Protein AF-F1LIA1-F1 (afdb_monomer_lite)

Organism: Ascaris suum (NCBI:txid6253)

Foldseek 3Di:
DWDWDWDADPVQRKIKIWIADPVDPPGPTWIWIWHDDPQWIWIWGDDPPDIDIDIHGDD

Sequence (59 aa):
MHKITFNFDDATDTLKETHVRMDDPNDKGETYYYTIEGDELLLKMANDKVTCRRFFKRE

Radius of gyration: 13.05 Å; chains: 1; bounding box: 30×26×32 Å

Structure (mmCIF, N/CA/C/O backbone):
data_AF-F1LIA1-F1
#
_entry.id   AF-F1LIA1-F1
#
loop_
_atom_site.group_PDB
_atom_site.id
_atom_site.type_symbol
_atom_site.label_atom_id
_atom_site.label_alt_id
_atom_site.label_comp_id
_atom_site.label_asym_id
_atom_site.label_entity_id
_atom_site.label_seq_id
_atom_site.pdbx_PDB_ins_code
_atom_site.Cartn_x
_atom_site.Cartn_y
_atom_site.Cartn_z
_atom_site.occupancy
_atom_site.B_iso_or_equiv
_atom_site.auth_seq_id
_atom_site.auth_comp_id
_atom_site.auth_asym_id
_atom_site.auth_atom_id
_atom_site.pdbx_PDB_model_num
ATOM 1 N N . MET A 1 1 ? 15.839 -13.161 -6.016 1.00 82.38 1 MET A N 1
ATOM 2 C CA . MET A 1 1 ? 15.771 -12.678 -4.611 1.00 82.38 1 MET A CA 1
ATOM 3 C C . MET A 1 1 ? 15.202 -11.258 -4.599 1.00 82.38 1 MET A C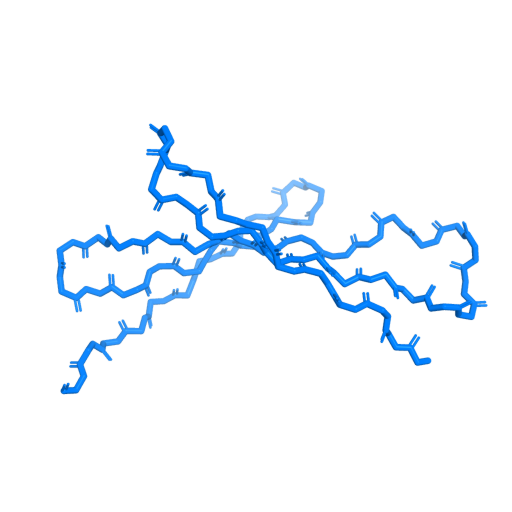 1
ATOM 5 O O . MET A 1 1 ? 15.477 -10.523 -5.538 1.00 82.38 1 MET A O 1
ATOM 9 N N . HIS A 1 2 ? 14.391 -10.867 -3.609 1.00 87.44 2 HIS A N 1
ATOM 10 C CA . HIS A 1 2 ? 13.791 -9.520 -3.558 1.00 87.44 2 HIS A CA 1
ATOM 11 C C . HIS A 1 2 ? 14.500 -8.637 -2.531 1.00 87.44 2 HIS A C 1
ATOM 13 O O . HIS A 1 2 ? 14.801 -9.092 -1.427 1.00 87.44 2 HIS A O 1
ATOM 19 N N . LYS A 1 3 ? 14.727 -7.370 -2.884 1.00 91.31 3 LYS A N 1
ATOM 20 C CA . LYS A 1 3 ? 15.048 -6.307 -1.933 1.00 91.31 3 LYS A CA 1
ATOM 21 C C . LYS A 1 3 ? 13.742 -5.634 -1.531 1.00 91.31 3 LYS A C 1
ATOM 23 O O . LYS A 1 3 ? 13.045 -5.092 -2.385 1.00 91.31 3 LYS A O 1
ATOM 28 N N . ILE A 1 4 ? 13.422 -5.687 -0.242 1.00 94.44 4 ILE A N 1
ATOM 29 C CA . ILE A 1 4 ? 12.185 -5.127 0.309 1.00 94.44 4 ILE A CA 1
ATOM 30 C C . ILE A 1 4 ? 12.531 -3.866 1.098 1.00 94.44 4 ILE A C 1
ATOM 32 O O . ILE A 1 4 ? 13.524 -3.834 1.824 1.00 94.44 4 ILE A O 1
ATOM 36 N N . THR A 1 5 ? 11.754 -2.801 0.926 1.00 94.75 5 THR A N 1
ATOM 37 C CA . THR A 1 5 ? 11.912 -1.544 1.668 1.00 94.75 5 THR A CA 1
ATOM 38 C C . THR A 1 5 ? 10.563 -1.078 2.190 1.00 94.75 5 THR A C 1
ATOM 40 O O . THR A 1 5 ? 9.593 -1.023 1.436 1.00 94.75 5 THR A O 1
ATOM 43 N N . PHE A 1 6 ? 10.531 -0.720 3.471 1.00 96.31 6 PHE A N 1
ATOM 44 C CA . PHE A 1 6 ? 9.375 -0.133 4.137 1.00 96.31 6 PHE A CA 1
ATOM 45 C C . PHE A 1 6 ? 9.643 1.346 4.391 1.00 96.31 6 PHE A C 1
ATOM 47 O O . PHE A 1 6 ? 10.734 1.708 4.830 1.00 96.31 6 PHE A O 1
ATOM 54 N N . ASN A 1 7 ? 8.657 2.189 4.111 1.00 96.50 7 ASN A N 1
ATOM 55 C CA . ASN A 1 7 ? 8.695 3.607 4.433 1.00 96.50 7 ASN A CA 1
ATOM 56 C C . ASN A 1 7 ? 7.342 4.035 4.991 1.00 96.50 7 ASN A C 1
ATOM 58 O O . ASN A 1 7 ? 6.311 3.674 4.428 1.00 96.50 7 ASN A O 1
ATOM 62 N N . PHE A 1 8 ? 7.355 4.803 6.070 1.00 96.75 8 PHE A 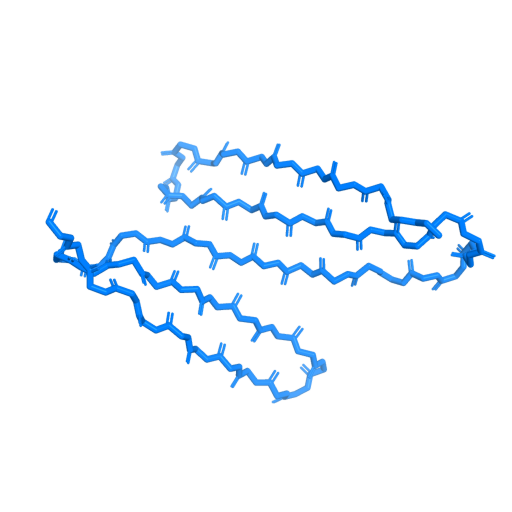N 1
ATOM 63 C CA . PHE A 1 8 ? 6.147 5.336 6.677 1.00 96.75 8 PHE A CA 1
ATOM 64 C C . PHE A 1 8 ? 6.039 6.826 6.366 1.00 96.75 8 PHE A C 1
ATOM 66 O O . PHE A 1 8 ? 7.020 7.558 6.486 1.00 96.75 8 PHE A O 1
ATOM 73 N N . ASP A 1 9 ? 4.865 7.250 5.912 1.00 95.12 9 ASP A N 1
ATOM 74 C CA . ASP A 1 9 ? 4.557 8.644 5.615 1.00 95.12 9 ASP A CA 1
ATOM 75 C C . ASP A 1 9 ? 3.622 9.192 6.701 1.00 95.12 9 ASP A C 1
ATOM 77 O O . ASP A 1 9 ? 2.422 8.918 6.692 1.00 95.12 9 ASP A O 1
ATOM 81 N N . ASP A 1 10 ? 4.179 9.967 7.637 1.00 94.38 10 ASP A N 1
ATOM 82 C CA . ASP A 1 10 ? 3.435 10.575 8.750 1.00 94.38 10 ASP A CA 1
ATOM 83 C C . ASP A 1 10 ? 2.351 11.570 8.297 1.00 94.38 10 ASP A C 1
ATOM 85 O O . ASP A 1 10 ? 1.389 11.809 9.023 1.00 94.38 10 ASP A O 1
ATOM 89 N N . ALA A 1 11 ? 2.476 12.172 7.108 1.00 94.56 11 ALA A N 1
ATOM 90 C CA . ALA A 1 11 ? 1.495 13.142 6.618 1.00 94.56 11 ALA A CA 1
ATOM 91 C C . ALA A 1 11 ? 0.209 12.466 6.122 1.00 94.56 11 ALA A C 1
ATOM 93 O O . ALA A 1 11 ? -0.860 13.080 6.128 1.00 94.56 11 ALA A O 1
ATOM 94 N N . THR A 1 12 ? 0.316 11.215 5.677 1.00 93.12 12 THR A N 1
ATOM 95 C CA . THR A 1 12 ? -0.788 10.428 5.111 1.00 93.12 12 THR A CA 1
ATOM 96 C C . THR A 1 12 ? -1.132 9.185 5.929 1.00 93.12 12 THR A C 1
ATOM 98 O O . THR A 1 12 ? -1.991 8.415 5.501 1.00 93.12 12 THR A O 1
ATOM 101 N N . ASP A 1 13 ? -0.468 8.974 7.071 1.00 95.12 13 ASP A N 1
ATOM 102 C CA . ASP A 1 13 ? -0.594 7.788 7.934 1.00 95.12 13 ASP A CA 1
ATOM 103 C C . ASP A 1 13 ? -0.529 6.474 7.128 1.00 95.12 13 ASP A C 1
ATOM 105 O O . ASP A 1 13 ? -1.304 5.535 7.314 1.00 95.12 13 ASP A O 1
ATOM 109 N N . THR A 1 14 ? 0.367 6.441 6.136 1.00 96.94 14 THR A N 1
ATOM 110 C CA . THR A 1 14 ? 0.448 5.358 5.152 1.00 96.94 14 THR A CA 1
ATOM 111 C C . THR A 1 14 ? 1.795 4.655 5.241 1.00 96.94 14 THR A C 1
ATOM 113 O O . THR A 1 14 ? 2.851 5.262 5.058 1.00 96.94 14 THR A O 1
ATOM 116 N N . LEU A 1 15 ? 1.769 3.336 5.438 1.00 97.69 15 LEU A N 1
ATOM 117 C CA . LEU A 1 15 ? 2.951 2.491 5.291 1.00 97.69 15 LEU A CA 1
ATOM 118 C C . LEU A 1 15 ? 3.068 2.029 3.835 1.00 97.69 15 LEU A C 1
ATOM 120 O O . LEU A 1 15 ? 2.175 1.382 3.289 1.00 97.69 15 LEU A O 1
ATOM 124 N N . LYS A 1 16 ? 4.200 2.337 3.208 1.00 96.25 16 LYS A N 1
ATOM 125 C CA . LYS A 1 16 ? 4.563 1.891 1.866 1.00 96.25 16 LYS A CA 1
ATOM 126 C C . LYS A 1 16 ? 5.572 0.753 1.955 1.00 96.25 16 LYS A C 1
ATOM 128 O O . LYS A 1 16 ? 6.645 0.914 2.529 1.00 96.25 16 LYS A O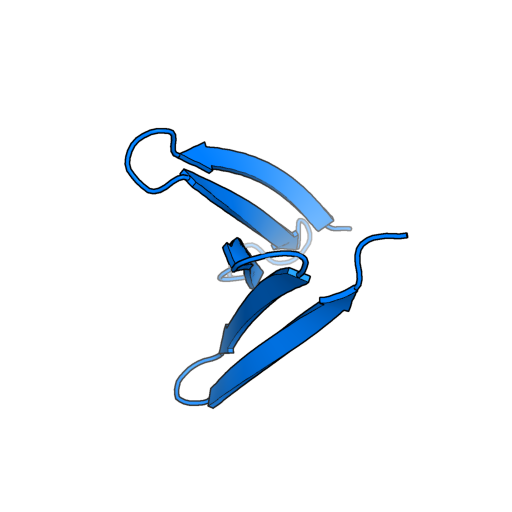 1
ATOM 133 N N . GLU A 1 17 ? 5.269 -0.362 1.311 1.00 96.50 17 GLU A N 1
ATOM 134 C CA . GLU A 1 17 ? 6.173 -1.499 1.135 1.00 96.50 17 GLU A CA 1
ATOM 135 C C . GLU A 1 17 ? 6.513 -1.630 -0.353 1.00 96.50 17 GLU A C 1
ATOM 137 O O . GLU A 1 17 ? 5.630 -1.618 -1.206 1.00 96.50 17 GLU A O 1
ATOM 142 N N . THR A 1 18 ? 7.799 -1.698 -0.692 1.00 93.50 18 THR A N 1
ATOM 143 C CA . THR A 1 18 ? 8.275 -1.820 -2.080 1.00 93.50 18 THR A CA 1
ATOM 144 C C . THR A 1 18 ? 9.177 -3.034 -2.219 1.00 93.50 18 THR A C 1
ATOM 146 O O . THR A 1 18 ? 10.148 -3.169 -1.474 1.00 93.50 18 THR A O 1
ATOM 149 N N . HIS A 1 19 ? 8.865 -3.904 -3.175 1.00 93.38 19 HIS A N 1
ATOM 150 C CA . HIS A 1 19 ? 9.635 -5.099 -3.518 1.00 93.38 19 HIS A CA 1
ATOM 151 C C . HIS A 1 19 ? 10.302 -4.877 -4.866 1.00 93.38 19 HIS A C 1
ATOM 153 O O . HIS A 1 19 ? 9.608 -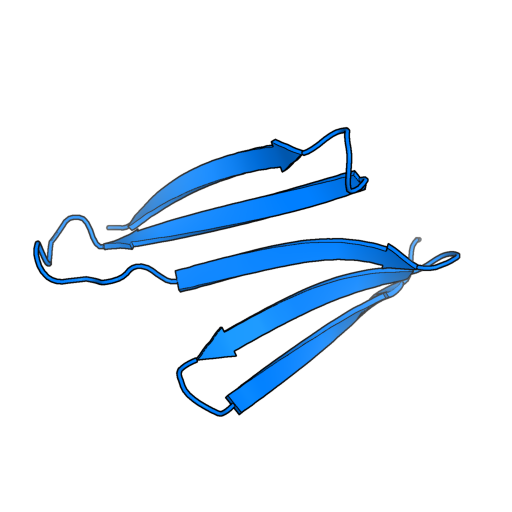4.584 -5.830 1.00 93.38 19 HIS A O 1
ATOM 159 N N . VAL A 1 20 ? 11.622 -5.033 -4.950 1.00 90.88 20 VAL A N 1
ATOM 160 C CA . VAL A 1 20 ? 12.366 -4.976 -6.220 1.00 90.88 20 VAL A CA 1
ATOM 161 C C . VAL A 1 20 ? 13.124 -6.283 -6.407 1.00 90.88 20 VAL A C 1
ATOM 163 O O . VAL A 1 20 ? 13.863 -6.709 -5.509 1.00 90.88 20 VAL A O 1
ATOM 166 N N . ARG A 1 21 ? 12.954 -6.942 -7.556 1.00 89.31 21 ARG A N 1
ATOM 167 C CA . ARG A 1 21 ? 13.731 -8.144 -7.897 1.00 89.31 21 ARG A CA 1
ATOM 168 C C . ARG A 1 21 ? 15.189 -7.767 -8.124 1.00 89.31 21 ARG A C 1
ATOM 170 O O . ARG A 1 21 ? 15.496 -6.937 -8.963 1.00 89.31 21 ARG A O 1
ATOM 177 N N . MET A 1 22 ? 16.106 -8.394 -7.391 1.00 87.88 22 MET A N 1
ATOM 178 C CA . MET A 1 22 ? 17.537 -8.089 -7.524 1.00 87.88 22 MET A CA 1
ATOM 179 C C . MET A 1 22 ? 18.159 -8.664 -8.802 1.00 87.88 22 MET A C 1
ATOM 181 O O . MET A 1 22 ? 19.181 -8.161 -9.256 1.00 87.88 22 MET A O 1
ATOM 185 N N . ASP A 1 23 ? 17.548 -9.702 -9.374 1.00 88.69 23 ASP A N 1
ATOM 186 C CA . ASP A 1 23 ? 18.055 -10.402 -10.559 1.00 88.69 23 ASP A CA 1
ATOM 187 C C . ASP A 1 23 ? 17.579 -9.772 -11.882 1.00 88.69 23 ASP A C 1
ATOM 189 O O . ASP A 1 23 ? 18.079 -10.133 -12.946 1.00 88.69 23 ASP A O 1
ATOM 193 N N . ASP A 1 24 ? 16.625 -8.835 -11.830 1.00 84.94 24 ASP A N 1
ATOM 194 C CA . ASP A 1 24 ? 16.104 -8.130 -13.001 1.00 84.94 24 ASP A CA 1
ATOM 195 C C . ASP A 1 24 ? 16.281 -6.611 -12.827 1.00 84.94 24 ASP A C 1
ATOM 197 O O . ASP A 1 24 ? 15.533 -5.981 -12.078 1.00 84.94 24 ASP A O 1
ATOM 201 N N . PRO A 1 25 ? 17.256 -5.991 -13.517 1.00 78.62 25 PRO A N 1
ATOM 202 C CA . PRO A 1 25 ? 17.508 -4.556 -13.411 1.00 78.62 25 PRO A CA 1
ATOM 203 C C . PRO A 1 25 ? 16.392 -3.688 -14.017 1.00 78.62 25 PRO A C 1
ATOM 205 O O . PRO A 1 25 ? 16.393 -2.479 -13.793 1.00 78.62 25 PRO A O 1
ATOM 208 N N . ASN A 1 26 ? 15.458 -4.271 -14.778 1.00 83.06 26 ASN A N 1
ATOM 209 C CA . ASN A 1 26 ? 14.306 -3.569 -15.349 1.00 83.06 26 ASN A CA 1
ATOM 210 C C . ASN A 1 26 ? 13.018 -3.783 -14.541 1.00 83.06 26 ASN A C 1
ATOM 212 O O . ASN A 1 26 ? 11.955 -3.301 -14.948 1.00 83.06 26 ASN A O 1
ATOM 216 N N . ASP A 1 27 ? 13.093 -4.500 -13.417 1.00 82.44 27 ASP A N 1
ATOM 217 C CA . ASP A 1 27 ? 11.952 -4.713 -12.541 1.00 82.44 27 ASP A CA 1
ATOM 218 C C . ASP A 1 27 ? 11.478 -3.364 -11.993 1.00 82.44 27 ASP A C 1
ATOM 220 O O . ASP A 1 27 ? 12.182 -2.666 -11.261 1.00 82.44 27 ASP A O 1
ATOM 224 N N . LYS A 1 28 ? 10.257 -2.977 -12.368 1.00 78.88 28 LYS A N 1
ATOM 225 C CA . LYS A 1 28 ? 9.635 -1.724 -11.909 1.00 78.88 28 LYS A CA 1
ATOM 226 C C . LYS A 1 28 ? 9.302 -1.751 -10.413 1.00 78.88 28 LYS A C 1
ATOM 228 O O . LYS A 1 28 ? 8.949 -0.715 -9.851 1.00 78.88 28 LYS A O 1
ATOM 233 N N . GLY A 1 29 ? 9.428 -2.922 -9.793 1.00 83.81 29 GLY A N 1
ATOM 234 C CA . GLY A 1 29 ? 9.047 -3.204 -8.429 1.00 83.81 29 GLY A CA 1
ATOM 235 C C . GLY A 1 29 ? 7.538 -3.320 -8.240 1.00 83.81 29 GLY A C 1
ATOM 236 O O . GLY A 1 29 ? 6.731 -2.792 -9.007 1.00 83.81 29 GLY A O 1
ATOM 237 N N . GLU A 1 30 ? 7.158 -4.005 -7.172 1.00 89.38 30 GLU A N 1
ATOM 238 C CA . GLU A 1 30 ? 5.781 -4.109 -6.703 1.00 89.38 30 GLU A CA 1
ATOM 239 C C . GLU A 1 30 ? 5.630 -3.214 -5.472 1.00 89.38 30 GLU A C 1
ATOM 241 O O . GLU A 1 30 ? 6.422 -3.295 -4.531 1.00 89.38 30 GLU A O 1
ATOM 246 N N . THR A 1 31 ? 4.649 -2.309 -5.500 1.00 92.06 31 THR A N 1
ATOM 247 C CA . THR A 1 31 ? 4.404 -1.361 -4.407 1.00 92.06 31 THR A CA 1
ATOM 248 C C . THR A 1 31 ? 3.057 -1.629 -3.751 1.00 92.06 31 THR A C 1
ATOM 250 O O . THR A 1 31 ? 2.017 -1.667 -4.413 1.00 92.06 31 THR A O 1
ATOM 253 N N . TYR A 1 32 ? 3.091 -1.740 -2.430 1.00 95.62 32 TYR A N 1
ATOM 254 C CA . TYR A 1 32 ? 1.958 -1.990 -1.558 1.00 95.62 32 TYR A CA 1
ATOM 255 C C . TYR A 1 32 ? 1.770 -0.820 -0.595 1.00 95.62 32 TYR A C 1
ATOM 257 O O . TYR A 1 32 ? 2.745 -0.261 -0.089 1.00 95.62 32 TYR A O 1
ATOM 265 N N . TYR A 1 33 ? 0.514 -0.449 -0.357 1.00 96.69 33 TYR A N 1
ATOM 266 C CA . TYR A 1 33 ? 0.150 0.647 0.537 1.00 96.69 33 TYR A CA 1
ATOM 267 C C . TYR A 1 33 ? -0.774 0.134 1.625 1.00 96.69 33 TYR A C 1
ATOM 269 O O . TYR A 1 33 ? -1.789 -0.491 1.315 1.00 96.69 33 TYR A O 1
ATOM 277 N N . TYR A 1 34 ? -0.435 0.437 2.868 1.00 97.69 34 TYR A N 1
ATOM 278 C CA . TYR A 1 34 ? -1.205 0.057 4.035 1.00 97.69 34 TYR A CA 1
ATOM 279 C C . TYR A 1 34 ? -1.697 1.296 4.769 1.00 97.69 34 TYR A C 1
ATOM 281 O O . TYR A 1 34 ? -0.911 2.200 5.049 1.00 97.69 34 TYR A O 1
ATOM 289 N N . THR A 1 35 ? -2.981 1.301 5.104 1.00 97.19 35 THR A N 1
ATOM 290 C CA . THR A 1 35 ? -3.636 2.345 5.901 1.00 97.19 35 THR A CA 1
ATOM 291 C C . THR A 1 35 ? -4.560 1.699 6.924 1.00 97.19 35 THR A C 1
ATOM 293 O O . THR A 1 35 ? -5.086 0.608 6.688 1.00 97.19 35 THR A O 1
ATOM 296 N N . ILE A 1 36 ? -4.789 2.371 8.049 1.00 95.88 36 ILE A N 1
ATOM 297 C CA . ILE A 1 36 ? -5.813 1.963 9.014 1.00 95.88 36 ILE A CA 1
ATOM 298 C C . ILE A 1 36 ? -7.132 2.645 8.644 1.00 95.88 36 ILE A C 1
ATOM 300 O O . ILE A 1 36 ? -7.211 3.869 8.593 1.00 95.88 36 ILE A O 1
ATOM 304 N N . GLU A 1 37 ? -8.175 1.855 8.393 1.00 93.38 37 GLU A N 1
ATOM 305 C CA . GLU A 1 37 ? -9.540 2.346 8.183 1.00 93.38 37 GLU A CA 1
ATOM 306 C C . GLU A 1 37 ? -10.445 1.771 9.282 1.00 93.38 37 GLU A C 1
ATOM 308 O O . GLU A 1 37 ? -10.843 0.608 9.246 1.00 93.38 37 GLU A O 1
ATOM 313 N N . GLY A 1 38 ? -10.745 2.582 10.302 1.00 91.19 38 GLY A N 1
ATOM 314 C CA . GLY A 1 38 ? -11.475 2.115 11.485 1.00 91.19 38 GLY A CA 1
ATOM 315 C C . GLY A 1 38 ? -10.678 1.066 12.270 1.00 91.19 38 GLY A C 1
ATOM 316 O O . GLY A 1 38 ? -9.574 1.349 12.736 1.00 91.19 38 GLY A O 1
ATOM 317 N N . ASP A 1 39 ? -11.236 -0.140 12.403 1.00 93.75 39 ASP A N 1
ATOM 318 C CA . ASP A 1 39 ? -10.604 -1.289 13.077 1.00 93.75 39 ASP A CA 1
ATOM 319 C C . ASP A 1 39 ? -9.949 -2.285 12.104 1.00 93.75 39 ASP A C 1
ATOM 321 O O . ASP A 1 39 ? -9.527 -3.377 12.497 1.00 93.75 39 ASP A O 1
ATOM 325 N N . GLU A 1 40 ? -9.848 -1.923 10.826 1.00 95.81 40 GLU A N 1
ATOM 326 C CA . GLU A 1 40 ? -9.271 -2.770 9.788 1.00 95.81 40 GLU A CA 1
ATOM 327 C C . GLU A 1 40 ? -7.980 -2.165 9.232 1.00 95.81 40 GLU A C 1
ATOM 329 O O . GLU A 1 40 ? -7.817 -0.950 9.104 1.00 95.81 40 GLU A O 1
ATOM 334 N N . LEU A 1 41 ? -7.046 -3.040 8.869 1.00 96.94 41 LEU A N 1
ATOM 335 C CA . LEU A 1 41 ? -5.895 -2.682 8.053 1.00 96.94 41 LEU A CA 1
ATOM 336 C C . LEU A 1 41 ? -6.269 -2.908 6.584 1.00 96.94 41 LEU A C 1
ATOM 338 O O . LEU A 1 41 ? -6.572 -4.033 6.178 1.00 96.94 41 LEU A O 1
ATOM 342 N N . LEU A 1 42 ? -6.229 -1.848 5.781 1.00 97.25 42 LEU A N 1
ATOM 343 C CA . LEU A 1 42 ? -6.418 -1.910 4.337 1.00 97.25 42 LEU A CA 1
ATOM 344 C C . LEU A 1 42 ? -5.056 -2.008 3.650 1.00 97.25 42 LEU A C 1
ATOM 346 O O . LEU A 1 42 ? -4.239 -1.103 3.762 1.00 97.25 42 LEU A O 1
ATOM 350 N N . LEU A 1 43 ? -4.855 -3.060 2.860 1.00 97.62 43 LEU A N 1
ATOM 351 C CA . LEU A 1 43 ? -3.788 -3.161 1.868 1.00 97.62 43 LEU A CA 1
ATOM 352 C C . LEU A 1 43 ? -4.337 -2.826 0.479 1.00 97.62 43 LEU A C 1
ATOM 354 O O . LEU A 1 43 ? -5.238 -3.501 -0.028 1.00 97.62 43 LEU A O 1
ATOM 358 N N . LYS A 1 44 ? -3.742 -1.833 -0.177 1.00 96.50 44 LYS A N 1
ATOM 359 C CA . LYS A 1 44 ? -3.989 -1.473 -1.573 1.00 96.50 44 LYS A CA 1
ATOM 360 C C . LYS A 1 44 ? -2.805 -1.883 -2.451 1.00 96.50 44 LYS A C 1
ATOM 362 O O . LYS A 1 44 ? -1.664 -1.498 -2.206 1.00 96.50 44 LYS A O 1
ATOM 367 N N . MET A 1 45 ? -3.115 -2.617 -3.515 1.00 94.62 45 MET A N 1
ATOM 368 C CA . MET A 1 45 ? -2.180 -3.074 -4.546 1.00 94.62 45 MET A CA 1
ATOM 369 C C . MET A 1 45 ? -2.635 -2.515 -5.896 1.00 94.62 45 MET A C 1
ATOM 371 O O . MET A 1 45 ? -3.832 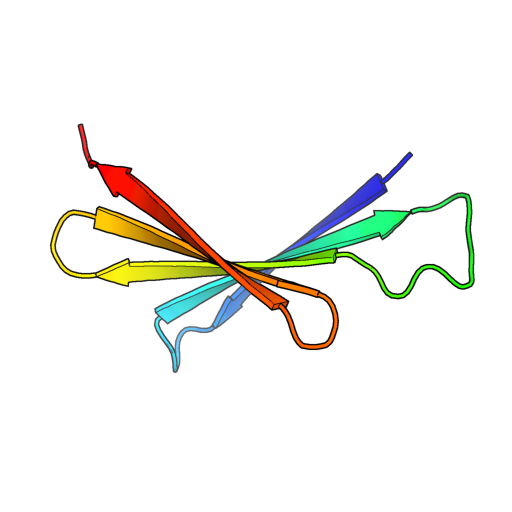-2.542 -6.194 1.00 94.62 45 MET A O 1
ATOM 375 N N . ALA A 1 46 ? -1.713 -2.030 -6.723 1.00 90.94 46 ALA A N 1
ATOM 376 C CA . ALA A 1 46 ? -2.031 -1.561 -8.070 1.00 90.94 46 ALA A CA 1
ATOM 377 C C . ALA A 1 46 ? -1.039 -2.129 -9.087 1.00 90.94 46 ALA A C 1
ATOM 379 O O . ALA A 1 46 ? 0.169 -2.054 -8.881 1.00 90.94 46 ALA A O 1
ATOM 380 N N . ASN A 1 47 ? -1.564 -2.670 -10.185 1.00 87.19 47 ASN A N 1
ATOM 381 C CA . ASN A 1 47 ? -0.784 -3.092 -11.340 1.00 87.19 47 ASN A CA 1
ATOM 382 C C . ASN A 1 47 ? -1.479 -2.591 -12.615 1.00 87.19 47 ASN A C 1
ATOM 384 O O . ASN A 1 47 ? -2.617 -2.969 -12.908 1.00 87.19 47 ASN A O 1
ATOM 388 N N . ASP A 1 48 ? -0.815 -1.679 -13.325 1.00 85.75 48 ASP A N 1
ATOM 389 C CA . ASP A 1 48 ? -1.360 -0.915 -14.448 1.00 85.75 48 ASP A CA 1
ATOM 390 C C . ASP A 1 48 ? -2.741 -0.301 -14.144 1.00 85.75 48 ASP A C 1
ATOM 392 O O . ASP A 1 48 ? -2.859 0.665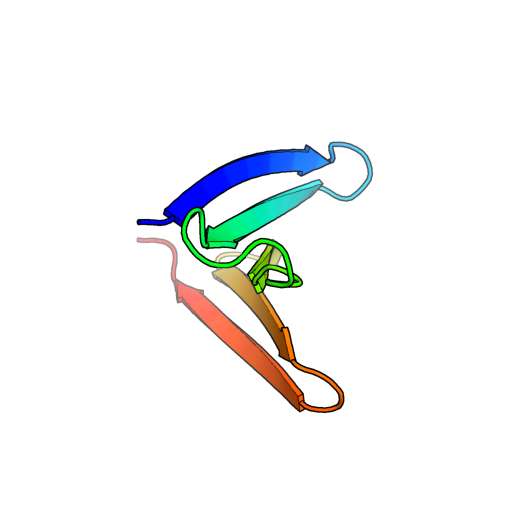 -13.391 1.00 85.75 48 ASP A O 1
ATOM 396 N N . LYS A 1 49 ? -3.807 -0.848 -14.741 1.00 90.06 49 LYS A N 1
ATOM 397 C CA . LYS A 1 49 ? -5.189 -0.358 -14.602 1.00 90.06 49 LYS A CA 1
ATOM 398 C C . LYS A 1 49 ? -6.003 -1.146 -13.576 1.00 90.06 49 LYS A C 1
ATOM 400 O O . LYS A 1 49 ? -7.171 -0.831 -13.357 1.00 90.06 49 LYS A O 1
ATOM 405 N N . VAL A 1 50 ? -5.415 -2.171 -12.963 1.00 92.19 50 VAL A N 1
ATOM 406 C CA . VAL A 1 50 ? -6.090 -3.045 -12.003 1.00 92.19 50 VAL A CA 1
ATOM 407 C C . VAL A 1 50 ? -5.661 -2.658 -10.596 1.00 92.19 50 VAL A C 1
ATOM 409 O O . VAL A 1 50 ? -4.479 -2.646 -10.264 1.00 92.19 50 VAL A O 1
ATOM 412 N N . THR A 1 51 ? -6.640 -2.341 -9.752 1.00 93.88 51 THR A N 1
ATOM 413 C CA . THR A 1 51 ? -6.430 -2.099 -8.322 1.00 93.88 51 THR A CA 1
ATOM 414 C C . THR A 1 51 ? -7.097 -3.212 -7.531 1.00 93.88 51 THR A C 1
ATOM 416 O O . THR A 1 51 ? -8.271 -3.506 -7.749 1.00 93.88 51 THR A O 1
ATOM 419 N N . CYS A 1 52 ? -6.363 -3.801 -6.595 1.00 95.62 52 CYS A N 1
ATOM 420 C CA . CYS A 1 52 ? -6.874 -4.780 -5.647 1.00 95.62 52 CYS A CA 1
ATOM 421 C C . CYS A 1 52 ? -6.797 -4.211 -4.226 1.00 95.62 52 CYS A C 1
ATOM 423 O O . CYS A 1 52 ? -5.887 -3.444 -3.895 1.00 95.62 52 CYS A O 1
ATOM 425 N N . ARG A 1 53 ? -7.769 -4.577 -3.391 1.00 96.50 53 ARG A N 1
ATOM 426 C CA . ARG A 1 53 ? -7.843 -4.196 -1.980 1.00 96.50 53 ARG A CA 1
ATOM 427 C C . ARG A 1 53 ? -8.010 -5.446 -1.133 1.00 96.50 53 ARG A C 1
ATOM 429 O O . ARG A 1 53 ? -8.821 -6.307 -1.470 1.00 96.50 53 ARG A O 1
ATOM 436 N N . ARG A 1 54 ? -7.258 -5.532 -0.041 1.00 97.25 54 ARG A N 1
ATOM 437 C CA . ARG A 1 54 ? -7.364 -6.601 0.951 1.00 97.25 54 ARG A CA 1
ATOM 438 C C . ARG A 1 54 ? -7.555 -5.986 2.329 1.00 97.25 54 ARG A C 1
ATOM 440 O O . ARG A 1 54 ? -6.777 -5.126 2.720 1.00 97.25 54 ARG A O 1
ATOM 447 N N . PHE A 1 55 ? -8.572 -6.452 3.040 1.00 96.75 55 PHE A N 1
ATOM 448 C CA . PHE A 1 55 ? -8.922 -5.991 4.380 1.00 96.75 55 PHE A CA 1
ATOM 449 C C . PHE A 1 55 ? -8.484 -7.042 5.399 1.00 96.75 55 PHE A C 1
ATOM 451 O O . PHE A 1 55 ? -8.755 -8.234 5.216 1.00 96.75 55 PHE A O 1
ATOM 458 N N . PHE A 1 56 ? -7.786 -6.611 6.444 1.00 96.75 56 PHE A N 1
ATOM 459 C CA . PHE A 1 56 ? -7.386 -7.453 7.564 1.00 96.75 56 PHE A CA 1
ATOM 460 C C . PHE A 1 56 ? -8.084 -6.959 8.827 1.00 96.75 56 PHE A C 1
ATOM 462 O O . PHE A 1 56 ? -7.976 -5.784 9.179 1.00 96.75 56 PHE A O 1
ATOM 469 N N . LYS A 1 57 ? -8.778 -7.866 9.515 1.00 95.69 57 LYS A N 1
ATOM 470 C CA . LYS A 1 57 ? -9.390 -7.575 10.812 1.00 95.69 57 LYS A CA 1
ATOM 471 C C . LYS A 1 57 ? -8.312 -7.542 11.886 1.00 95.69 57 LYS A C 1
ATOM 473 O O . LYS A 1 57 ? -7.461 -8.431 11.913 1.00 95.69 57 LYS A O 1
ATOM 478 N N . ARG A 1 58 ? -8.368 -6.536 12.757 1.00 90.81 58 ARG A N 1
ATOM 479 C CA . ARG A 1 58 ? -7.587 -6.510 13.993 1.00 90.81 58 ARG A CA 1
ATOM 480 C C . ARG A 1 58 ? -8.107 -7.609 14.931 1.00 90.81 58 ARG A C 1
ATOM 482 O O . ARG A 1 58 ? -9.320 -7.747 15.081 1.00 90.81 58 ARG A O 1
ATOM 489 N N . GLU A 1 59 ? -7.194 -8.403 15.484 1.00 85.12 59 GLU A N 1
ATOM 490 C CA . GLU A 1 59 ? -7.477 -9.388 16.543 1.00 85.12 59 GLU A CA 1
ATOM 491 C C . GLU A 1 59 ? -7.361 -8.740 17.926 1.00 85.12 59 GLU A C 1
ATOM 493 O O . GLU A 1 59 ? -6.481 -7.858 18.084 1.00 85.12 59 GLU A O 1
#

pLDDT: mean 92.39, std 5.0, range [78.62, 97.69]

Secondary structure (DSSP, 8-state):
-EEEEEEEETTTTEEEEEEEETT-TT---EEEEEEEETTEEEEEEEETTEEEEEEEE--

InterPro domains:
  IPR012674 Calycin [G3DSA:2.40.128.20] (1-59)
  IPR012674 Calycin [SSF50814] (2-58)